Protein AF-A0A1Z8S859-F1 (afdb_monomer)

Solvent-accessible surface area (backbone atoms only — not comparable to full-atom values): 3732 Å² total; per-residue (Å²): 88,80,45,47,40,87,44,92,57,39,40,75,70,45,44,54,51,50,50,44,57,50,22,62,76,70,75,44,71,41,69,63,54,52,56,59,34,62,74,55,55,72,67,48,27,52,51,48,49,40,72,77,37,43,95,59,38,48,70,40,79,68,82,131

Mean predicted aligned error: 1.99 Å

Foldseek 3Di:
DEAELVDPCVDLVNLLVVLVVVCVVVVHDSVVLSVQLPPDDSLSVVVSSCVVCVVPYDYPPRDD

Radius of gyration: 10.7 Å; Cα contacts (8 Å, |Δi|>4): 63; chains: 1; bounding box: 32×20×24 Å

Sequence (64 aa):
MVIDLHGPQGNAYALMAVAKDIAKQLDMNYHVIHDEMRQGDYKHLLDTFLFHFGEYVELENYPE

Structure (mmCIF, N/CA/C/O backbone):
data_AF-A0A1Z8S859-F1
#
_entry.id   AF-A0A1Z8S859-F1
#
loop_
_atom_site.group_PDB
_atom_site.id
_atom_site.type_symbol
_atom_site.label_atom_id
_atom_site.label_alt_id
_atom_site.label_comp_id
_atom_site.label_asym_id
_atom_site.label_entity_id
_atom_site.label_seq_id
_atom_site.pdbx_PDB_ins_code
_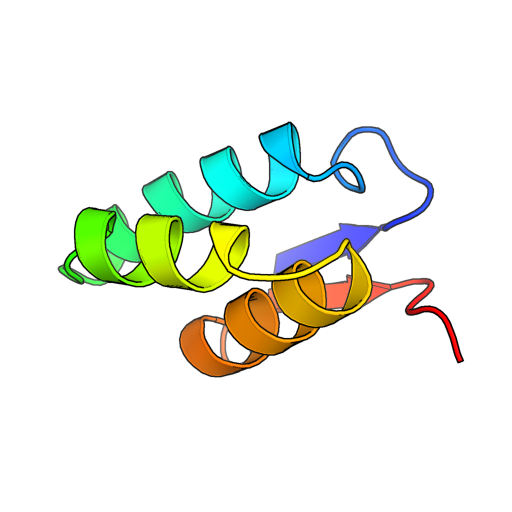atom_site.Cartn_x
_atom_site.Cartn_y
_atom_site.Cartn_z
_atom_site.occupancy
_atom_site.B_iso_or_equiv
_atom_site.auth_seq_id
_atom_site.auth_comp_id
_atom_site.auth_asym_id
_atom_site.auth_atom_id
_atom_site.pdbx_PDB_model_num
ATOM 1 N N . MET A 1 1 ? 0.115 5.503 11.089 1.00 93.19 1 MET A N 1
ATOM 2 C CA . MET A 1 1 ? 0.605 4.124 11.339 1.00 93.19 1 MET A CA 1
ATOM 3 C C . MET A 1 1 ? 1.981 4.005 10.712 1.00 93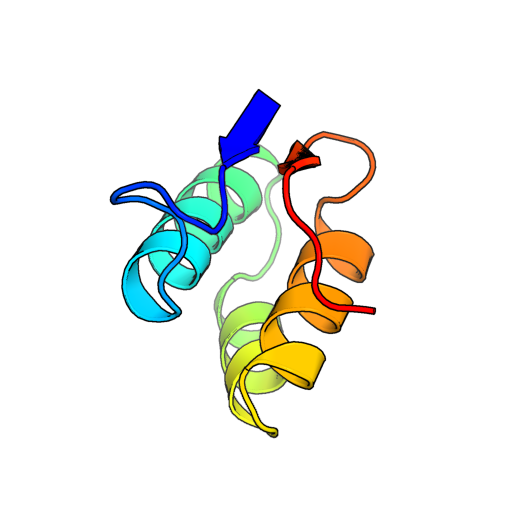.19 1 MET A C 1
ATOM 5 O O . MET A 1 1 ? 2.192 4.649 9.700 1.00 93.19 1 MET A O 1
ATOM 9 N N . VAL A 1 2 ? 2.896 3.228 11.286 1.00 97.06 2 VAL A N 1
ATOM 10 C CA . VAL A 1 2 ? 4.249 3.045 10.735 1.00 97.06 2 VAL A CA 1
ATOM 11 C C . VAL A 1 2 ? 4.423 1.586 10.325 1.00 97.06 2 VAL A C 1
ATOM 13 O O . VAL A 1 2 ? 4.032 0.701 11.088 1.00 97.06 2 VAL A O 1
ATOM 16 N N . ILE A 1 3 ? 4.963 1.339 9.130 1.00 97.62 3 ILE A N 1
ATOM 17 C CA . ILE A 1 3 ? 5.286 -0.002 8.628 1.00 97.62 3 ILE A CA 1
ATOM 18 C C . ILE A 1 3 ? 6.781 -0.065 8.330 1.00 97.62 3 ILE A C 1
ATOM 20 O O . ILE A 1 3 ? 7.276 0.651 7.464 1.00 97.62 3 ILE A O 1
ATOM 24 N N . ASP A 1 4 ? 7.478 -0.969 9.012 1.00 97.62 4 ASP A N 1
ATOM 25 C CA . ASP A 1 4 ? 8.868 -1.301 8.708 1.00 97.62 4 ASP A CA 1
ATOM 26 C C . ASP A 1 4 ? 8.935 -2.277 7.523 1.00 97.62 4 ASP A C 1
ATOM 28 O O . ASP A 1 4 ? 8.456 -3.416 7.610 1.00 97.62 4 ASP A O 1
ATOM 32 N N . LEU A 1 5 ? 9.553 -1.842 6.421 1.00 97.44 5 LEU A N 1
ATOM 33 C CA . LEU A 1 5 ? 9.700 -2.642 5.205 1.00 97.44 5 LEU A CA 1
ATOM 34 C C . LEU A 1 5 ? 10.688 -3.813 5.339 1.00 97.44 5 LEU A C 1
ATOM 36 O O . LEU A 1 5 ? 10.642 -4.743 4.535 1.00 97.44 5 LEU A O 1
ATOM 40 N N . HIS A 1 6 ? 11.540 -3.823 6.364 1.00 96.44 6 HIS A N 1
ATOM 41 C CA . HIS A 1 6 ? 12.367 -4.982 6.717 1.00 96.44 6 HIS A CA 1
ATOM 42 C C . HIS A 1 6 ? 11.668 -5.931 7.701 1.00 96.44 6 HIS A C 1
ATOM 44 O O . HIS A 1 6 ? 12.147 -7.042 7.950 1.00 96.44 6 HIS A O 1
ATOM 50 N N . GLY A 1 7 ? 10.527 -5.514 8.251 1.00 95.56 7 GLY A N 1
ATOM 51 C CA . GLY A 1 7 ? 9.717 -6.299 9.166 1.00 95.56 7 GLY A CA 1
ATOM 52 C C . GLY A 1 7 ? 8.742 -7.255 8.462 1.00 95.56 7 GLY A C 1
ATOM 53 O O . GLY A 1 7 ? 8.607 -7.266 7.237 1.00 95.56 7 GLY A O 1
ATOM 54 N N . PRO A 1 8 ? 7.973 -8.048 9.232 1.00 95.06 8 PRO A N 1
ATOM 55 C CA . PRO A 1 8 ? 7.008 -9.008 8.683 1.00 95.06 8 PRO A CA 1
ATOM 56 C C . PRO A 1 8 ? 5.918 -8.381 7.800 1.00 95.06 8 PRO A C 1
ATOM 58 O O . PRO A 1 8 ? 5.354 -9.061 6.943 1.00 95.06 8 PRO A O 1
ATOM 61 N N . GLN A 1 9 ? 5.613 -7.097 8.014 1.00 95.31 9 GLN A N 1
ATOM 62 C CA . GLN A 1 9 ? 4.621 -6.344 7.242 1.00 95.31 9 GLN A CA 1
ATOM 63 C C . GLN A 1 9 ? 5.192 -5.708 5.968 1.00 95.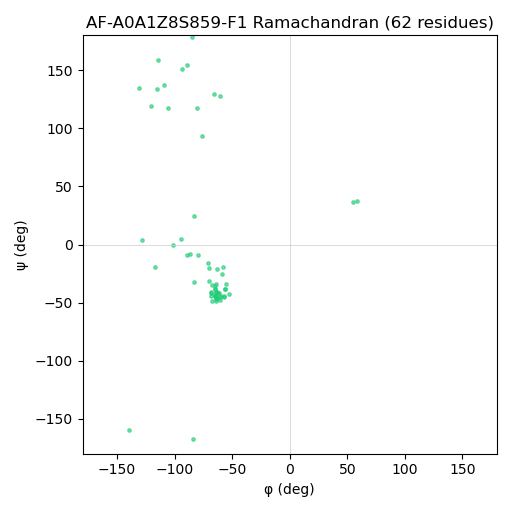31 9 GLN A C 1
ATOM 65 O O . GLN A 1 9 ? 4.429 -5.229 5.135 1.00 95.31 9 GLN A O 1
ATOM 70 N N . GLY A 1 10 ? 6.509 -5.761 5.782 1.00 95.50 10 GLY A N 1
ATOM 71 C CA . GLY A 1 10 ? 7.234 -5.183 4.660 1.00 95.50 10 GLY A CA 1
ATOM 72 C C . GLY A 1 10 ? 7.269 -6.037 3.401 1.00 95.50 10 GLY A C 1
ATOM 73 O O . GLY A 1 10 ? 8.210 -5.937 2.630 1.00 95.50 10 GLY A O 1
ATOM 74 N N . ASN A 1 11 ? 6.305 -6.933 3.197 1.00 96.94 11 ASN A N 1
ATOM 75 C CA . ASN A 1 11 ? 6.200 -7.691 1.952 1.00 96.94 11 ASN A CA 1
ATOM 76 C C . ASN A 1 11 ? 4.927 -7.307 1.197 1.00 96.94 11 ASN A C 1
ATOM 78 O O . ASN A 1 11 ? 3.954 -6.835 1.785 1.00 96.94 11 ASN A O 1
ATOM 82 N N . ALA A 1 12 ? 4.915 -7.570 -0.110 1.00 97.44 12 ALA A N 1
ATOM 83 C CA . ALA A 1 12 ? 3.820 -7.188 -0.998 1.00 97.44 12 ALA A CA 1
ATOM 84 C C . ALA A 1 12 ? 2.437 -7.668 -0.516 1.00 97.44 12 ALA A C 1
ATOM 86 O O . ALA A 1 12 ? 1.473 -6.907 -0.549 1.00 97.44 12 ALA A O 1
ATOM 87 N N . TYR A 1 13 ? 2.331 -8.912 -0.037 1.00 97.44 13 TYR A N 1
ATOM 88 C CA . TYR A 1 13 ? 1.056 -9.473 0.421 1.00 97.44 13 TYR A CA 1
ATOM 89 C C . TYR A 1 13 ? 0.555 -8.795 1.695 1.00 97.44 13 TYR A C 1
ATOM 91 O O . TYR A 1 13 ? -0.634 -8.496 1.807 1.00 97.44 13 TYR A O 1
ATOM 99 N N . ALA A 1 14 ? 1.455 -8.532 2.644 1.00 97.81 14 ALA A N 1
ATOM 100 C CA . ALA A 1 14 ? 1.112 -7.838 3.877 1.00 97.81 14 ALA A CA 1
ATOM 101 C C . ALA A 1 14 ? 0.673 -6.392 3.602 1.00 97.81 14 ALA A C 1
ATOM 103 O O . ALA A 1 14 ? -0.366 -5.971 4.106 1.00 97.81 14 ALA A O 1
ATOM 104 N N . LEU A 1 15 ? 1.385 -5.669 2.736 1.00 98.06 15 LEU A N 1
ATOM 105 C CA . LEU A 1 15 ? 1.012 -4.311 2.331 1.00 98.06 15 LEU A CA 1
ATOM 106 C C . LEU A 1 15 ? -0.344 -4.269 1.617 1.00 98.06 15 LEU A C 1
ATOM 108 O O . LEU A 1 15 ? -1.169 -3.413 1.923 1.00 98.06 15 LEU A O 1
ATOM 112 N N . MET A 1 16 ? -0.630 -5.221 0.724 1.00 98.06 16 MET A N 1
ATOM 113 C CA . MET A 1 16 ? -1.947 -5.326 0.082 1.00 98.06 16 MET A CA 1
ATOM 114 C C . MET A 1 16 ? -3.073 -5.639 1.079 1.00 98.06 16 MET A C 1
ATOM 116 O O . MET A 1 16 ? -4.196 -5.169 0.887 1.00 98.06 16 MET A O 1
ATOM 120 N N . ALA A 1 17 ? -2.803 -6.424 2.127 1.00 98.12 17 ALA A N 1
ATOM 121 C CA . ALA A 1 17 ? -3.773 -6.691 3.189 1.00 98.12 17 ALA A CA 1
ATOM 122 C C . ALA A 1 17 ? -4.042 -5.432 4.024 1.00 98.12 17 ALA A C 1
ATOM 124 O O . ALA A 1 17 ? -5.197 -5.082 4.254 1.00 98.12 17 ALA A O 1
ATOM 125 N N . VAL A 1 18 ? -2.990 -4.697 4.387 1.00 97.81 18 VAL A N 1
ATOM 126 C CA . VAL A 1 18 ? -3.113 -3.411 5.082 1.00 97.81 18 VAL A CA 1
ATOM 127 C C . VAL A 1 18 ? -3.886 -2.395 4.235 1.00 97.81 18 VAL A C 1
ATOM 129 O O . VAL A 1 18 ? -4.814 -1.763 4.735 1.00 97.81 18 VAL A O 1
ATOM 132 N N . ALA A 1 19 ? -3.574 -2.284 2.940 1.00 98.31 19 ALA A N 1
ATOM 133 C CA . ALA A 1 19 ? -4.296 -1.421 2.005 1.00 98.31 19 ALA A CA 1
ATOM 134 C C . ALA A 1 19 ? -5.798 -1.741 1.968 1.00 98.31 19 ALA A C 1
ATOM 136 O O . ALA A 1 19 ? -6.624 -0.834 1.914 1.00 98.31 19 ALA A O 1
ATOM 137 N N . LYS A 1 20 ? -6.167 -3.026 2.045 1.00 98.56 20 LYS A N 1
ATOM 138 C CA . LYS A 1 20 ? -7.569 -3.464 2.103 1.00 98.56 20 LYS A CA 1
ATOM 139 C C . LYS A 1 20 ? -8.278 -2.962 3.350 1.00 98.56 20 LYS A C 1
ATOM 141 O O . LYS A 1 20 ? -9.409 -2.482 3.260 1.00 98.56 20 LYS A O 1
ATOM 146 N N . ASP A 1 21 ? -7.624 -3.087 4.497 1.00 98.12 21 ASP A N 1
ATOM 147 C CA . ASP A 1 21 ? -8.198 -2.693 5.778 1.00 98.12 21 ASP A CA 1
ATOM 148 C C . ASP A 1 21 ? -8.355 -1.172 5.872 1.00 98.12 21 ASP A C 1
ATOM 150 O O . ASP A 1 21 ? -9.404 -0.699 6.310 1.00 98.12 21 ASP A O 1
ATOM 154 N N . ILE A 1 22 ? -7.374 -0.405 5.386 1.00 97.81 22 ILE A N 1
ATOM 155 C CA . ILE A 1 22 ? -7.447 1.063 5.337 1.00 97.81 22 ILE A CA 1
ATOM 156 C C . ILE A 1 22 ? -8.510 1.519 4.334 1.00 97.81 22 ILE A C 1
ATOM 158 O O . ILE A 1 22 ? -9.379 2.311 4.693 1.00 97.81 22 ILE A O 1
ATOM 162 N N . ALA A 1 23 ? -8.512 0.983 3.109 1.00 98.31 23 ALA A N 1
ATOM 163 C CA . ALA A 1 23 ? -9.511 1.331 2.098 1.00 98.31 23 ALA A CA 1
ATOM 164 C C . ALA A 1 23 ? -10.939 1.089 2.606 1.00 98.31 23 ALA A C 1
ATOM 166 O O . ALA A 1 23 ? -11.822 1.910 2.383 1.00 98.31 23 ALA A O 1
ATOM 167 N N . LYS A 1 24 ? -11.161 0.005 3.362 1.00 98.19 24 LYS A N 1
ATOM 168 C CA . LYS A 1 24 ? -12.451 -0.272 4.003 1.00 98.19 24 LYS A CA 1
ATOM 169 C C . LYS A 1 24 ? -12.828 0.771 5.062 1.00 98.19 24 LYS A C 1
ATOM 171 O O 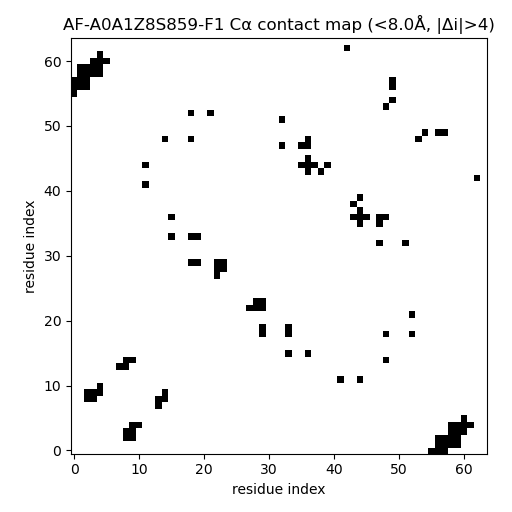. LYS A 1 24 ? -14.004 1.097 5.181 1.00 98.19 24 LYS A O 1
ATOM 176 N N . GLN A 1 25 ? -11.872 1.262 5.850 1.00 97.38 25 GLN A N 1
ATOM 177 C CA . GLN A 1 25 ? -12.122 2.292 6.869 1.00 97.38 25 GLN A CA 1
ATOM 178 C C . GLN A 1 25 ? -12.428 3.661 6.253 1.00 97.38 25 GLN A C 1
ATOM 180 O O . GLN A 1 25 ? -13.198 4.425 6.829 1.00 97.38 25 GLN A O 1
ATOM 185 N N . LEU A 1 26 ? -11.846 3.949 5.088 1.00 97.06 26 LEU A N 1
ATOM 186 C CA . LEU A 1 26 ? -11.996 5.213 4.366 1.00 97.06 26 LEU A CA 1
ATOM 187 C C . LEU A 1 26 ? -13.101 5.187 3.294 1.00 97.06 26 LEU A C 1
ATOM 189 O O . LEU A 1 26 ? -13.247 6.158 2.560 1.00 97.06 26 LEU A O 1
ATOM 193 N N . ASP A 1 27 ? -13.858 4.089 3.189 1.00 97.56 27 ASP A N 1
ATOM 194 C CA . ASP A 1 27 ? -14.888 3.873 2.158 1.00 97.56 27 ASP A CA 1
ATOM 195 C C . ASP A 1 27 ? -14.360 4.021 0.709 1.00 97.56 27 ASP A C 1
ATOM 197 O O . ASP A 1 27 ? -15.029 4.519 -0.195 1.00 97.56 27 ASP A O 1
ATOM 201 N N . MET A 1 28 ? -13.120 3.579 0.475 1.00 97.62 28 MET A N 1
ATOM 202 C CA . MET A 1 28 ? -12.457 3.584 -0.833 1.00 97.62 28 MET A CA 1
ATOM 203 C C . MET A 1 28 ? -12.635 2.245 -1.562 1.00 97.62 28 MET A C 1
ATOM 205 O O . MET A 1 28 ? -12.701 1.170 -0.958 1.00 97.62 28 MET A O 1
ATOM 209 N N . ASN A 1 29 ? -12.631 2.278 -2.899 1.00 97.81 29 ASN A N 1
ATOM 210 C CA . ASN A 1 29 ? -12.695 1.057 -3.702 1.00 97.81 29 ASN A CA 1
ATOM 211 C C . ASN A 1 29 ? -11.342 0.329 -3.735 1.00 97.81 29 ASN A C 1
ATOM 213 O O . ASN A 1 29 ? -10.507 0.569 -4.608 1.00 97.81 29 ASN A O 1
ATOM 217 N N . TYR A 1 30 ? -11.170 -0.624 -2.819 1.00 98.00 30 TYR A N 1
ATOM 218 C CA . TYR A 1 30 ? -9.964 -1.445 -2.733 1.00 98.00 30 TYR A CA 1
ATOM 219 C C . TYR A 1 30 ? -9.605 -2.179 -4.032 1.00 98.00 30 TYR A C 1
ATOM 221 O O . TYR A 1 30 ? -8.423 -2.347 -4.301 1.00 98.00 30 TYR A O 1
ATOM 229 N N . HIS A 1 31 ? -10.573 -2.615 -4.847 1.00 98.19 31 HIS A N 1
ATOM 230 C CA . HIS A 1 31 ? -10.260 -3.407 -6.045 1.00 98.19 31 HIS A CA 1
ATOM 231 C C . HIS A 1 31 ? -9.438 -2.605 -7.056 1.00 98.19 31 HIS A C 1
ATOM 233 O O . HIS A 1 31 ? -8.468 -3.123 -7.594 1.00 98.19 31 HIS A O 1
ATOM 239 N N . VAL A 1 32 ? -9.773 -1.325 -7.242 1.00 98.38 32 VAL A N 1
ATOM 240 C CA . VAL A 1 32 ? -9.029 -0.425 -8.137 1.00 98.38 32 VAL A CA 1
ATOM 241 C C . VAL A 1 32 ? -7.603 -0.217 -7.626 1.00 98.38 32 VAL A C 1
ATOM 243 O O . VAL A 1 32 ? -6.652 -0.351 -8.388 1.00 98.38 32 VAL A O 1
ATOM 246 N N . ILE A 1 33 ? -7.456 0.039 -6.324 1.00 98.44 33 ILE A N 1
ATOM 247 C CA . ILE A 1 33 ? -6.154 0.265 -5.678 1.00 98.44 33 ILE A CA 1
ATOM 248 C C . ILE A 1 33 ? -5.292 -1.001 -5.745 1.00 98.44 33 ILE A C 1
ATOM 250 O O . ILE A 1 33 ? -4.117 -0.945 -6.085 1.00 98.44 33 ILE A O 1
ATOM 254 N N . HIS A 1 34 ? -5.878 -2.163 -5.456 1.00 98.44 34 HIS A N 1
ATOM 255 C CA . HIS A 1 34 ? -5.198 -3.453 -5.512 1.00 98.44 34 HIS A CA 1
ATOM 256 C C . HIS A 1 34 ? -4.737 -3.801 -6.931 1.00 98.44 34 HIS A C 1
ATOM 258 O O . HIS A 1 34 ? -3.625 -4.302 -7.103 1.00 98.44 34 HIS A O 1
ATOM 264 N N . ASP A 1 35 ? -5.563 -3.532 -7.944 1.00 98.56 35 ASP A N 1
ATOM 265 C CA . ASP A 1 35 ? -5.182 -3.742 -9.339 1.00 98.56 35 ASP A CA 1
ATOM 266 C C . ASP A 1 35 ? -4.038 -2.805 -9.744 1.00 98.56 35 ASP A C 1
ATOM 268 O O . ASP A 1 35 ? -3.118 -3.244 -10.429 1.00 98.56 35 ASP A O 1
ATOM 272 N N . GLU A 1 36 ? -4.035 -1.553 -9.279 1.00 98.50 36 GLU A N 1
ATOM 273 C CA . GLU A 1 36 ? -2.935 -0.602 -9.484 1.00 98.50 36 GLU A CA 1
ATOM 274 C C . GLU A 1 36 ? -1.640 -1.058 -8.795 1.00 98.50 36 GLU A C 1
ATOM 276 O O . GLU A 1 36 ? -0.598 -1.122 -9.444 1.00 98.50 36 GLU A O 1
ATOM 281 N N . MET A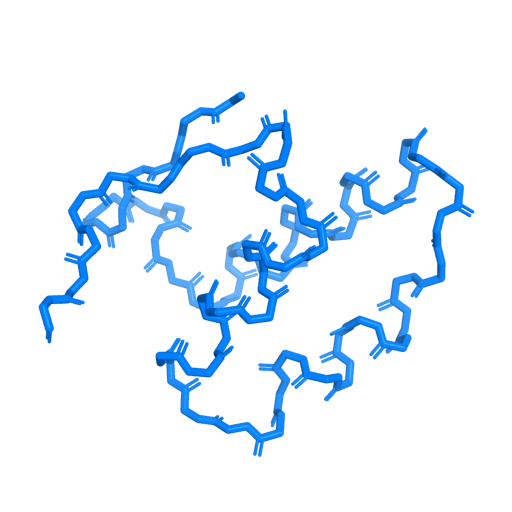 1 37 ? -1.704 -1.488 -7.529 1.00 98.38 37 MET A N 1
ATOM 282 C CA . MET A 1 37 ? -0.552 -1.994 -6.762 1.00 98.38 37 MET A CA 1
ATOM 283 C C . MET A 1 37 ? 0.136 -3.204 -7.418 1.00 98.38 37 MET A C 1
ATOM 285 O O . MET A 1 37 ? 1.276 -3.520 -7.083 1.00 98.38 37 MET A O 1
ATOM 289 N N . ARG A 1 38 ? -0.544 -3.906 -8.333 1.00 97.81 38 ARG A N 1
ATOM 290 C CA . ARG A 1 38 ? -0.058 -5.121 -9.012 1.00 97.81 38 ARG A CA 1
ATOM 291 C C . ARG A 1 38 ? 0.453 -4.888 -10.433 1.00 97.81 38 ARG A C 1
ATOM 293 O O . ARG A 1 38 ? 0.856 -5.851 -11.082 1.00 97.81 38 ARG A O 1
ATOM 300 N N . GLN A 1 39 ? 0.416 -3.654 -10.931 1.00 98.19 39 GLN A N 1
ATOM 301 C CA . GLN A 1 39 ? 0.823 -3.329 -12.304 1.00 98.19 39 GLN A CA 1
ATOM 302 C C . GLN A 1 39 ? 2.341 -3.223 -12.496 1.00 98.19 39 GLN A C 1
ATOM 304 O O . GLN A 1 39 ? 2.798 -3.158 -13.635 1.00 98.19 39 GLN A O 1
ATOM 309 N N . GLY A 1 40 ? 3.120 -3.241 -11.414 1.00 96.44 40 GLY A N 1
ATOM 310 C CA . GLY A 1 40 ? 4.570 -3.098 -11.462 1.00 96.44 40 GLY A CA 1
ATOM 311 C C . GLY A 1 40 ? 5.306 -4.018 -10.495 1.00 96.44 40 GLY A C 1
ATOM 312 O O . GLY A 1 40 ? 4.798 -5.055 -10.064 1.00 96.44 40 GLY A O 1
ATOM 313 N N . ASP A 1 41 ? 6.540 -3.637 -10.191 1.00 97.56 41 ASP A N 1
ATOM 314 C CA . ASP A 1 41 ? 7.387 -4.322 -9.226 1.00 97.56 41 ASP A CA 1
ATOM 315 C C . ASP A 1 41 ? 7.095 -3.868 -7.785 1.00 97.56 41 ASP A C 1
ATOM 317 O O . ASP A 1 41 ? 6.089 -3.221 -7.484 1.00 97.56 41 ASP A O 1
ATOM 321 N N . TYR A 1 42 ? 7.986 -4.231 -6.864 1.00 96.88 42 TYR A N 1
ATOM 322 C CA . TYR A 1 42 ? 7.826 -3.861 -5.468 1.00 96.88 42 TYR A CA 1
ATOM 323 C C . TYR A 1 42 ? 7.899 -2.344 -5.239 1.00 96.88 42 TYR A C 1
ATOM 325 O O . TYR A 1 42 ? 7.137 -1.831 -4.429 1.00 96.88 42 TYR A O 1
ATOM 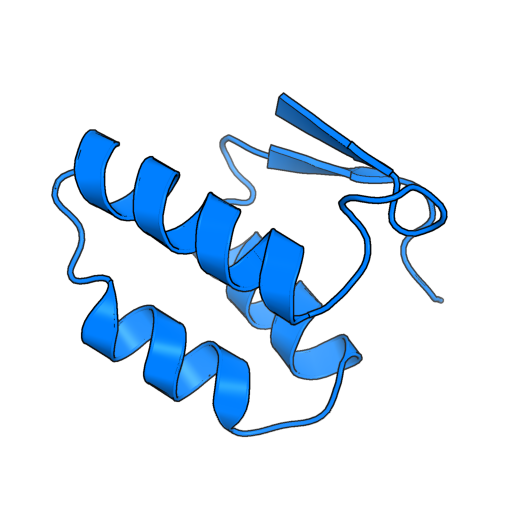333 N N . LYS A 1 43 ? 8.742 -1.606 -5.975 1.00 96.88 43 LYS A N 1
ATOM 3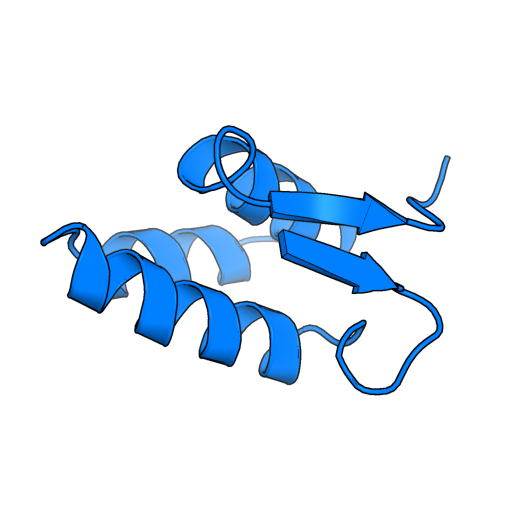34 C CA . LYS A 1 43 ? 8.836 -0.143 -5.852 1.00 96.88 43 LYS A CA 1
ATOM 335 C C . LYS A 1 43 ? 7.529 0.518 -6.277 1.00 96.88 43 LYS A C 1
ATOM 337 O O . LYS A 1 43 ? 7.015 1.363 -5.549 1.00 96.88 43 LYS A O 1
ATOM 342 N N . HIS A 1 44 ? 6.957 0.067 -7.395 1.00 98.06 44 HIS A N 1
ATOM 343 C CA . HIS A 1 44 ? 5.637 0.510 -7.849 1.00 98.06 44 HIS A CA 1
ATOM 344 C C . HIS A 1 44 ? 4.559 0.257 -6.790 1.00 98.06 44 HIS A C 1
ATOM 346 O O . HIS A 1 44 ? 3.772 1.147 -6.484 1.00 98.06 44 HIS A O 1
ATOM 352 N N . LEU A 1 45 ? 4.558 -0.925 -6.166 1.00 98.31 45 LEU A N 1
ATOM 353 C CA . LEU A 1 45 ? 3.639 -1.233 -5.070 1.00 98.31 45 LEU A CA 1
ATOM 354 C C . LEU A 1 45 ? 3.765 -0.232 -3.914 1.00 98.31 45 LEU A C 1
ATOM 356 O O . LEU A 1 45 ? 2.742 0.225 -3.403 1.00 98.31 45 LEU A O 1
ATOM 360 N N . LEU A 1 46 ? 4.993 0.100 -3.499 1.00 98.19 46 LEU A N 1
ATOM 361 C CA . LEU A 1 46 ? 5.244 1.055 -2.416 1.00 98.19 46 LEU A CA 1
ATOM 362 C C . LEU A 1 46 ? 4.782 2.471 -2.783 1.00 98.19 46 LEU A C 1
ATOM 364 O O . LEU A 1 46 ? 4.162 3.140 -1.958 1.00 98.19 46 LEU A O 1
ATOM 368 N N . ASP A 1 47 ? 5.050 2.909 -4.014 1.00 97.75 47 ASP A N 1
ATOM 369 C CA . ASP A 1 47 ? 4.631 4.220 -4.518 1.00 97.75 47 ASP A CA 1
ATOM 370 C C . ASP A 1 47 ? 3.109 4.342 -4.590 1.00 97.75 47 ASP A C 1
ATOM 372 O O . ASP A 1 47 ? 2.547 5.298 -4.059 1.00 97.75 47 ASP A O 1
ATOM 376 N N . THR A 1 48 ? 2.422 3.354 -5.171 1.00 98.31 48 THR A N 1
ATOM 377 C CA . THR A 1 48 ? 0.954 3.323 -5.203 1.00 98.31 48 THR A CA 1
ATOM 378 C C . THR A 1 48 ? 0.376 3.279 -3.788 1.00 98.31 48 THR A C 1
ATOM 380 O O . THR A 1 48 ? -0.588 3.984 -3.492 1.00 98.31 48 THR A O 1
ATOM 383 N N . PHE A 1 49 ? 0.965 2.496 -2.880 1.00 98.44 49 PHE A N 1
ATOM 384 C CA . PHE A 1 49 ? 0.517 2.443 -1.490 1.00 98.44 49 PHE A CA 1
ATOM 385 C C . PHE A 1 49 ? 0.626 3.814 -0.803 1.00 98.44 49 PHE A C 1
ATOM 387 O O . PHE A 1 49 ? -0.338 4.264 -0.184 1.00 98.44 49 PHE A O 1
ATOM 394 N N . LEU A 1 50 ? 1.765 4.504 -0.931 1.00 98.06 50 LEU A N 1
ATOM 395 C CA . LEU A 1 50 ? 1.960 5.843 -0.364 1.00 98.06 50 LEU A CA 1
ATOM 396 C C . LEU A 1 50 ? 1.088 6.903 -1.041 1.00 98.06 50 LEU A C 1
ATOM 398 O O . LEU A 1 50 ? 0.610 7.807 -0.365 1.00 98.06 50 LEU A O 1
ATOM 402 N N . PHE A 1 51 ? 0.838 6.789 -2.343 1.00 98.19 51 PHE A N 1
ATOM 403 C CA . PHE A 1 51 ? -0.060 7.697 -3.051 1.00 98.19 51 PHE A CA 1
ATOM 404 C C . PHE A 1 51 ? -1.478 7.666 -2.464 1.00 98.19 51 PHE A C 1
ATOM 406 O O . PHE A 1 51 ? -2.072 8.718 -2.241 1.00 98.19 51 PHE A O 1
ATOM 413 N N . HIS A 1 52 ? -2.006 6.473 -2.170 1.00 98.31 52 HIS A N 1
ATOM 414 C CA . HIS A 1 52 ? -3.359 6.322 -1.622 1.00 98.31 52 HIS A CA 1
ATOM 415 C C . HIS A 1 52 ? -3.431 6.508 -0.100 1.00 98.31 52 HIS A C 1
ATOM 417 O O . HIS A 1 52 ? -4.455 6.963 0.405 1.00 98.31 52 HIS A O 1
ATOM 423 N N . PHE A 1 53 ? -2.381 6.146 0.647 1.00 98.12 53 PHE A N 1
ATOM 424 C CA . PHE A 1 53 ? -2.446 6.039 2.113 1.00 98.12 53 PHE A CA 1
ATOM 425 C C . PHE A 1 53 ? -1.353 6.805 2.868 1.00 98.12 53 PHE A C 1
ATOM 427 O O . PHE A 1 53 ? -1.306 6.722 4.095 1.00 98.12 53 PHE A O 1
ATOM 434 N N . GLY A 1 54 ? -0.498 7.564 2.182 1.00 97.12 54 GLY A N 1
ATOM 435 C CA . GLY A 1 54 ? 0.639 8.279 2.774 1.00 97.12 54 GLY A CA 1
ATOM 436 C C . GLY A 1 54 ? 0.257 9.357 3.793 1.00 97.12 54 GLY A C 1
ATOM 437 O O . GLY A 1 54 ? 1.054 9.687 4.662 1.00 97.12 54 GLY A O 1
ATOM 438 N N . GLU A 1 55 ? -0.981 9.862 3.760 1.00 97.06 55 GLU A N 1
ATOM 439 C CA . GLU A 1 55 ? -1.497 10.760 4.808 1.00 97.06 55 GLU A CA 1
ATOM 440 C C . GLU A 1 55 ? -1.740 10.039 6.148 1.00 97.06 55 GLU A C 1
ATOM 442 O O . GLU A 1 55 ? -1.793 10.671 7.204 1.00 97.06 55 GLU A O 1
ATOM 447 N N . TYR A 1 56 ? -1.880 8.711 6.122 1.00 96.44 56 TYR A N 1
ATOM 448 C CA . TYR A 1 56 ? -2.216 7.881 7.283 1.00 96.44 56 TYR A CA 1
ATOM 449 C C . TYR A 1 56 ? -1.107 6.889 7.653 1.00 96.44 56 TYR A C 1
ATOM 451 O O . TYR A 1 56 ? -1.094 6.365 8.778 1.00 96.44 56 TYR A O 1
ATOM 459 N N . VAL A 1 57 ? -0.193 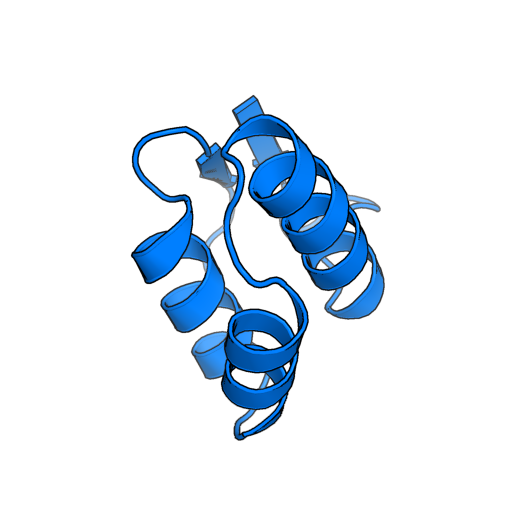6.604 6.724 1.00 96.62 57 VAL A N 1
ATOM 460 C CA . VAL A 1 57 ? 0.857 5.595 6.857 1.00 96.62 57 VAL A CA 1
ATOM 461 C C . VAL A 1 57 ? 2.215 6.162 6.472 1.00 96.62 57 VAL A C 1
ATOM 463 O O . VAL A 1 57 ? 2.371 6.771 5.422 1.00 96.62 57 VAL A O 1
ATOM 466 N N . GLU A 1 58 ? 3.207 5.871 7.302 1.00 97.38 58 GLU A N 1
ATOM 467 C CA . GLU A 1 58 ? 4.620 6.102 7.029 1.00 97.38 58 GLU A CA 1
ATOM 468 C C . GLU A 1 58 ? 5.320 4.755 6.805 1.00 97.38 58 GLU A C 1
ATOM 470 O O . GLU A 1 58 ? 5.046 3.778 7.513 1.00 97.38 58 GLU A O 1
ATOM 475 N N . LEU A 1 59 ? 6.196 4.693 5.801 1.00 97.50 59 LEU A N 1
ATOM 476 C CA . LEU A 1 59 ? 7.009 3.517 5.498 1.00 97.50 59 LEU A CA 1
ATOM 477 C C . LEU A 1 59 ? 8.451 3.769 5.942 1.00 97.50 59 LEU A C 1
ATOM 479 O O . LEU A 1 59 ? 9.118 4.658 5.416 1.00 97.50 59 LEU A O 1
ATOM 483 N N . GLU A 1 60 ? 8.936 2.966 6.881 1.00 97.06 60 GLU A N 1
ATOM 484 C CA . GLU A 1 60 ? 10.334 2.982 7.309 1.00 97.06 60 GLU A CA 1
ATOM 485 C C . GLU A 1 60 ? 11.177 2.029 6.459 1.00 97.06 60 GLU A C 1
ATOM 487 O O . GLU A 1 60 ? 10.677 1.033 5.930 1.00 97.06 60 GLU A O 1
ATOM 492 N N . ASN A 1 61 ? 12.480 2.317 6.361 1.00 95.12 61 ASN A N 1
ATOM 493 C CA . ASN A 1 61 ? 13.427 1.562 5.533 1.00 95.12 61 ASN A CA 1
ATOM 494 C C . ASN A 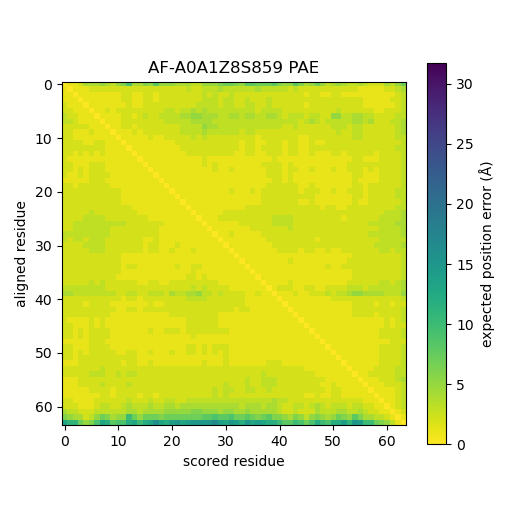1 61 ? 13.028 1.528 4.047 1.00 95.12 61 ASN A C 1
ATOM 496 O O . ASN A 1 61 ? 13.185 0.515 3.365 1.00 95.12 61 ASN A O 1
ATOM 500 N N . TYR A 1 62 ? 12.492 2.648 3.552 1.00 91.81 62 TYR A N 1
ATOM 501 C CA . TYR A 1 62 ? 12.144 2.813 2.146 1.00 91.81 62 TYR A CA 1
ATOM 502 C C . TYR A 1 62 ? 13.396 2.663 1.260 1.00 91.81 62 TYR A C 1
ATOM 504 O O . TYR A 1 62 ? 14.402 3.318 1.540 1.00 91.81 62 TYR A O 1
ATOM 512 N N . PRO A 1 63 ? 13.371 1.801 0.225 1.00 83.31 63 PRO A N 1
ATOM 513 C CA . PRO A 1 63 ? 14.522 1.610 -0.652 1.00 83.31 63 PRO A CA 1
ATOM 514 C C . PRO A 1 63 ? 14.818 2.888 -1.452 1.00 83.31 63 PRO A C 1
ATOM 516 O O . PRO A 1 63 ? 13.905 3.449 -2.060 1.00 83.31 63 PRO A O 1
ATOM 519 N N . GLU A 1 64 ? 16.083 3.328 -1.433 1.00 75.25 64 GLU A N 1
ATOM 520 C CA . GLU A 1 64 ? 16.584 4.458 -2.241 1.00 75.25 64 GLU A CA 1
ATOM 521 C C . GLU A 1 64 ? 16.382 4.252 -3.750 1.00 75.25 64 GLU A C 1
ATOM 523 O O . GLU A 1 64 ? 16.560 3.108 -4.236 1.00 75.25 64 GLU A O 1
#

pLDDT: mean 96.82, std 3.46, range [75.25, 98.56]

Secondary structure (DSSP, 8-state):
-EEETTSTT-SHHHHHHHHHHHHHHTT--HHHHHHHHTSS-HHHHHHHHHHHHTTT-EEES---